Protein AF-A0A0F3GWK7-F1 (afdb_monomer_lite)

Foldseek 3Di:
DDPQPQAPWKFKWKWKAAQVPDIDGDQDPVNRCVRRVFPDFSDWDWDWDDDPVGIIMIMIMTGHD

Structure (mmCIF, N/CA/C/O backbone):
data_AF-A0A0F3GWK7-F1
#
_entry.id   AF-A0A0F3GWK7-F1
#
loop_
_atom_site.group_PDB
_atom_site.id
_atom_site.type_symbol
_atom_site.label_atom_id
_atom_site.label_alt_id
_atom_site.label_comp_id
_atom_site.label_asym_id
_atom_site.label_entity_id
_atom_site.label_seq_id
_atom_site.pdbx_PDB_ins_code
_atom_site.Cartn_x
_atom_site.Cartn_y
_atom_site.Cartn_z
_atom_site.occupancy
_atom_site.B_iso_or_equiv
_atom_site.auth_seq_id
_atom_site.auth_comp_id
_atom_site.auth_asym_id
_atom_site.auth_atom_id
_atom_site.pdbx_PDB_model_num
ATOM 1 N N . MET A 1 1 ? 8.182 -4.987 22.903 1.00 36.91 1 MET A N 1
ATOM 2 C CA . MET A 1 1 ? 7.880 -5.525 21.559 1.00 36.91 1 MET A CA 1
ATOM 3 C C . MET A 1 1 ? 6.526 -4.958 21.168 1.00 36.91 1 MET A C 1
ATOM 5 O O . MET A 1 1 ? 5.551 -5.275 21.832 1.00 36.91 1 MET A O 1
ATOM 9 N N . GLY A 1 2 ? 6.481 -3.995 20.245 1.00 43.50 2 GLY A N 1
ATOM 10 C CA . GLY A 1 2 ? 5.236 -3.320 19.873 1.00 43.50 2 GLY A CA 1
ATOM 11 C C . GLY A 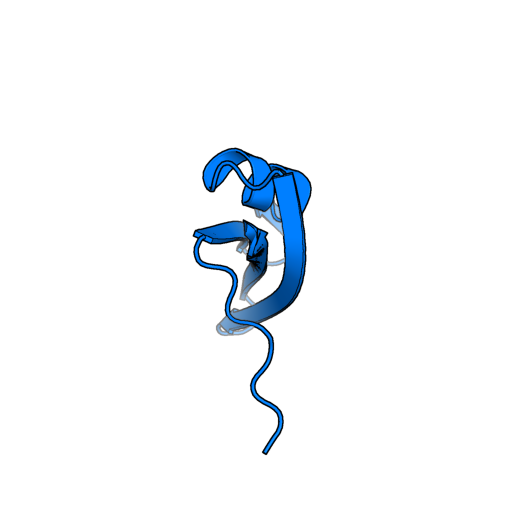1 2 ? 4.452 -4.170 18.883 1.00 43.50 2 GLY A C 1
ATOM 12 O O . GLY A 1 2 ? 4.751 -4.143 17.694 1.00 43.50 2 GLY A O 1
ATOM 13 N N . THR A 1 3 ? 3.481 -4.943 19.364 1.00 50.38 3 THR A N 1
ATOM 14 C CA . THR A 1 3 ? 2.487 -5.579 18.495 1.00 50.38 3 THR A CA 1
ATOM 15 C C . THR A 1 3 ? 1.577 -4.471 17.984 1.00 50.38 3 THR A C 1
ATOM 17 O O . THR A 1 3 ? 0.720 -3.990 18.722 1.00 50.38 3 THR A O 1
ATOM 20 N N . ALA A 1 4 ? 1.799 -4.007 16.752 1.00 52.94 4 ALA A N 1
ATOM 21 C CA . ALA A 1 4 ? 0.826 -3.149 16.088 1.00 52.94 4 ALA A CA 1
ATOM 22 C C . ALA A 1 4 ? -0.519 -3.901 16.072 1.00 52.94 4 ALA A C 1
ATOM 24 O O . ALA A 1 4 ? -0.518 -5.088 15.719 1.00 52.94 4 ALA A O 1
ATOM 25 N N . PRO A 1 5 ? -1.633 -3.275 16.495 1.00 55.06 5 PRO A N 1
ATOM 26 C CA . PRO A 1 5 ? -2.940 -3.919 16.505 1.00 55.06 5 PRO A CA 1
ATOM 27 C C . PRO A 1 5 ? -3.216 -4.473 15.109 1.00 55.06 5 PRO A C 1
ATOM 29 O O . PRO A 1 5 ? -3.374 -3.736 14.137 1.00 55.06 5 PRO A O 1
ATOM 32 N N . THR A 1 6 ? -3.183 -5.797 14.995 1.00 58.62 6 THR A N 1
ATOM 33 C CA . THR A 1 6 ? -3.422 -6.482 13.732 1.00 58.62 6 THR A CA 1
ATOM 34 C C . THR A 1 6 ? -4.931 -6.530 13.584 1.00 58.62 6 THR A C 1
ATOM 36 O O . THR A 1 6 ? -5.583 -7.442 14.085 1.00 58.62 6 THR A O 1
ATOM 39 N N . GLY A 1 7 ? -5.501 -5.472 13.005 1.00 63.34 7 GLY A N 1
ATOM 40 C CA . GLY A 1 7 ? -6.911 -5.464 12.633 1.00 63.34 7 GLY A CA 1
ATOM 41 C C . GLY A 1 7 ? -7.242 -6.746 11.864 1.00 63.34 7 GLY A C 1
ATOM 42 O O . GLY A 1 7 ? -6.447 -7.208 11.042 1.00 63.34 7 GLY A O 1
ATOM 43 N N . SER A 1 8 ? -8.375 -7.370 12.185 1.00 72.00 8 SER A N 1
ATOM 44 C CA . SER A 1 8 ? -8.751 -8.681 11.636 1.00 72.00 8 SER A CA 1
ATOM 45 C C . SER A 1 8 ? -8.949 -8.659 10.121 1.00 72.00 8 SER A C 1
ATOM 47 O O . SER A 1 8 ? -8.965 -9.714 9.487 1.00 72.00 8 SER A O 1
ATOM 49 N N . LYS A 1 9 ? -9.089 -7.466 9.541 1.00 81.81 9 LYS A N 1
ATOM 50 C CA . LYS A 1 9 ? -9.195 -7.243 8.109 1.00 81.81 9 LYS A CA 1
ATOM 51 C C . LYS A 1 9 ? -8.057 -6.352 7.632 1.00 81.81 9 LYS A C 1
ATOM 53 O O . LYS A 1 9 ? -7.684 -5.370 8.277 1.00 81.81 9 LYS A O 1
ATOM 58 N N . SER A 1 10 ? -7.531 -6.677 6.463 1.00 83.88 10 SER A N 1
ATOM 59 C CA . SER A 1 10 ? -6.489 -5.903 5.804 1.00 83.88 10 SER A CA 1
ATOM 60 C C . SER A 1 10 ? -6.842 -5.687 4.342 1.00 83.88 10 SER A C 1
ATOM 62 O O . SER A 1 10 ? -7.312 -6.592 3.657 1.00 83.88 10 SER A O 1
ATOM 64 N N . GLY A 1 11 ? -6.625 -4.461 3.881 1.00 85.56 11 GLY A N 1
ATOM 65 C CA . GLY A 1 11 ? -6.842 -4.038 2.507 1.00 85.56 11 GLY A CA 1
ATOM 66 C C . GLY A 1 11 ? -5.586 -3.417 1.938 1.00 85.56 11 GLY A C 1
ATOM 67 O O . GLY A 1 11 ? -4.756 -2.877 2.674 1.00 85.56 11 GLY A O 1
ATOM 68 N N . ARG A 1 12 ? -5.421 -3.496 0.620 1.00 88.12 12 ARG A N 1
ATOM 69 C CA . ARG A 1 12 ? -4.273 -2.893 -0.054 1.00 88.12 12 ARG A CA 1
ATOM 70 C C . ARG A 1 12 ? -4.701 -2.170 -1.320 1.00 88.12 12 ARG A C 1
ATOM 72 O O . ARG A 1 12 ? -5.479 -2.701 -2.101 1.00 88.12 12 ARG A O 1
ATOM 79 N N . ALA A 1 13 ? -4.137 -0.991 -1.537 1.00 90.69 13 ALA A N 1
ATOM 80 C CA . ALA A 1 13 ? -4.328 -0.203 -2.747 1.00 90.69 13 ALA A CA 1
ATOM 81 C C . ALA A 1 13 ? -2.959 0.141 -3.328 1.00 90.69 13 ALA A C 1
ATOM 83 O O . ALA A 1 13 ? -2.113 0.686 -2.621 1.00 90.69 13 ALA A O 1
ATOM 84 N N . CYS A 1 14 ? -2.715 -0.208 -4.589 1.00 88.06 14 CYS A N 1
ATOM 85 C CA . CYS A 1 14 ? -1.414 -0.045 -5.229 1.00 88.06 14 CYS A CA 1
ATOM 86 C C . CYS A 1 14 ? -1.505 0.862 -6.450 1.00 88.06 14 CYS A C 1
ATOM 88 O O . CYS A 1 14 ? -2.366 0.695 -7.312 1.00 88.06 14 CYS A O 1
ATOM 90 N N . ILE A 1 15 ? -0.541 1.769 -6.544 1.00 89.12 15 ILE A N 1
ATOM 91 C CA . ILE A 1 15 ? -0.240 2.548 -7.734 1.00 89.12 15 ILE A CA 1
ATOM 92 C C . ILE A 1 15 ? 0.999 1.966 -8.402 1.00 89.12 15 ILE A C 1
ATOM 94 O O . ILE A 1 15 ? 1.985 1.630 -7.741 1.00 89.12 15 ILE A O 1
ATOM 98 N N . HIS A 1 16 ? 0.933 1.848 -9.719 1.00 88.06 16 HIS A N 1
ATOM 99 C CA . HIS A 1 16 ? 2.015 1.373 -10.561 1.00 88.06 16 HIS A CA 1
ATOM 100 C C . HIS A 1 16 ? 2.429 2.503 -11.486 1.00 88.06 16 HIS A C 1
ATOM 102 O O . HIS A 1 16 ? 1.642 2.981 -12.294 1.00 88.06 16 HIS A O 1
ATOM 108 N N . SER A 1 17 ? 3.672 2.924 -11.378 1.00 86.94 17 SER A N 1
ATOM 109 C CA . SER A 1 17 ? 4.250 3.984 -12.177 1.00 86.94 17 SER A CA 1
ATOM 110 C C . SER A 1 17 ? 5.282 3.380 -13.119 1.00 86.94 17 SER A C 1
ATOM 112 O O . SER A 1 17 ? 6.290 2.810 -12.705 1.00 86.94 17 SER A O 1
ATOM 114 N N . PHE A 1 18 ? 5.008 3.496 -14.410 1.00 84.19 18 PHE A N 1
ATOM 115 C CA . PHE A 1 18 ? 5.855 3.050 -15.501 1.00 84.19 18 PHE A CA 1
ATOM 116 C C . PHE A 1 18 ? 6.580 4.251 -16.112 1.00 84.19 18 PHE A C 1
ATOM 118 O O . PHE A 1 18 ? 5.994 5.301 -16.386 1.00 84.19 18 PHE A O 1
ATOM 125 N N . PHE A 1 19 ? 7.883 4.088 -16.304 1.00 80.00 19 PHE A N 1
ATOM 126 C CA . PHE A 1 19 ? 8.834 5.062 -16.836 1.00 80.00 19 PHE A CA 1
ATOM 127 C C . PHE A 1 19 ? 8.817 6.435 -16.143 1.00 80.00 19 PHE A C 1
ATOM 129 O O . PHE A 1 19 ? 9.187 7.433 -16.750 1.00 80.00 19 PHE A O 1
ATOM 136 N N . GLY A 1 20 ? 8.351 6.511 -14.889 1.00 70.62 20 GLY A N 1
ATOM 137 C CA . GLY A 1 20 ? 8.206 7.774 -14.149 1.00 70.62 20 GLY A CA 1
ATOM 138 C C . GLY A 1 20 ? 7.221 8.779 -14.768 1.00 70.62 20 GLY A C 1
ATOM 139 O O . GLY A 1 20 ? 7.081 9.882 -14.251 1.00 70.62 20 GLY A O 1
ATOM 140 N N . ALA A 1 21 ? 6.538 8.403 -15.852 1.00 71.31 21 ALA A N 1
ATOM 141 C CA . ALA A 1 21 ? 5.667 9.274 -16.636 1.00 71.31 21 ALA A CA 1
ATOM 142 C C . ALA A 1 21 ? 4.207 8.812 -16.602 1.00 71.31 21 ALA A C 1
ATOM 144 O O . ALA A 1 21 ? 3.294 9.633 -16.651 1.00 71.31 21 ALA A O 1
ATOM 145 N N . ILE A 1 22 ? 3.979 7.500 -16.509 1.00 80.00 22 ILE A N 1
ATOM 146 C CA . ILE A 1 22 ? 2.644 6.912 -16.557 1.00 80.00 22 ILE A CA 1
ATOM 147 C C . ILE A 1 22 ? 2.367 6.244 -15.219 1.00 80.00 22 ILE A C 1
ATOM 149 O O . ILE A 1 22 ? 2.882 5.166 -14.942 1.00 80.00 22 ILE A O 1
ATOM 153 N N . SER A 1 23 ? 1.540 6.877 -14.396 1.00 82.06 23 SER A N 1
ATOM 154 C CA . SER A 1 23 ? 1.035 6.293 -13.153 1.00 82.06 23 SER A CA 1
ATOM 155 C C . SER A 1 23 ? -0.363 5.738 -13.388 1.00 82.06 23 SER A C 1
ATOM 157 O O . SER A 1 23 ? -1.248 6.456 -13.844 1.00 82.06 23 SER A O 1
ATOM 159 N N . ILE A 1 24 ? -0.548 4.456 -13.094 1.00 83.56 24 ILE A N 1
ATOM 160 C CA . ILE A 1 24 ? -1.781 3.707 -13.314 1.00 83.56 24 ILE A CA 1
ATOM 161 C C . ILE A 1 24 ? -2.178 3.025 -12.007 1.00 83.56 24 ILE A C 1
ATOM 163 O O . ILE A 1 24 ? -1.360 2.370 -11.356 1.00 83.56 24 ILE A O 1
ATOM 167 N N . GLY A 1 25 ? -3.450 3.157 -11.647 1.00 83.25 25 GLY A N 1
ATOM 168 C CA . GLY A 1 25 ? -4.029 2.570 -10.443 1.00 83.25 25 GLY A CA 1
ATOM 169 C C . GLY A 1 25 ? -4.412 3.619 -9.410 1.00 83.25 25 GLY A C 1
ATOM 170 O O . GLY A 1 25 ? -4.310 4.821 -9.648 1.00 83.25 25 GLY A O 1
ATOM 171 N N . ASP A 1 26 ? -4.846 3.138 -8.252 1.00 79.62 26 ASP A N 1
ATOM 172 C CA . ASP A 1 26 ? -5.299 3.967 -7.146 1.00 79.62 26 ASP A CA 1
ATOM 173 C C . ASP A 1 26 ? -4.642 3.446 -5.865 1.00 79.62 26 ASP A C 1
ATOM 175 O O . ASP A 1 26 ? -4.796 2.280 -5.502 1.00 79.62 26 ASP A O 1
ATOM 179 N N . GLY A 1 27 ? -3.822 4.287 -5.233 1.00 80.12 27 GLY A N 1
ATOM 180 C CA . GLY A 1 27 ? -3.067 3.960 -4.018 1.00 80.12 27 GLY A CA 1
ATOM 181 C C . GLY A 1 27 ? -3.705 4.516 -2.745 1.00 80.12 27 GLY A C 1
ATOM 182 O O . GLY A 1 27 ? -3.040 4.600 -1.709 1.00 80.12 27 GLY A O 1
ATOM 183 N N . SER A 1 28 ? -4.955 4.974 -2.826 1.00 84.69 28 SER A N 1
ATOM 184 C CA . SER A 1 28 ? -5.610 5.706 -1.747 1.00 84.69 28 SER A CA 1
ATOM 185 C C . SER A 1 28 ? -6.003 4.786 -0.593 1.00 84.69 28 SER A C 1
ATOM 187 O O . SER A 1 28 ? -6.453 3.658 -0.793 1.00 84.69 28 SER A O 1
ATOM 189 N N . ILE A 1 29 ? -5.901 5.306 0.635 1.00 83.12 29 ILE A N 1
ATOM 190 C CA . ILE A 1 29 ? -6.357 4.619 1.856 1.00 83.12 29 ILE A CA 1
ATOM 191 C C . ILE A 1 29 ? -7.845 4.262 1.722 1.00 83.12 29 ILE A C 1
ATOM 193 O O . ILE A 1 29 ? -8.250 3.182 2.126 1.00 83.12 29 ILE A O 1
ATOM 197 N N . GLU A 1 30 ? -8.654 5.133 1.109 1.00 86.19 30 GLU A N 1
ATOM 198 C CA . GLU A 1 30 ? -10.092 4.911 0.929 1.00 86.19 30 GLU A CA 1
ATOM 199 C C . GLU A 1 30 ? -10.409 3.710 0.034 1.00 86.19 30 GLU A C 1
ATOM 201 O O . GLU A 1 30 ? -11.260 2.894 0.383 1.00 86.19 30 GLU A O 1
ATOM 206 N N . THR A 1 31 ? -9.677 3.554 -1.069 1.00 87.31 31 THR A N 1
ATOM 207 C CA . THR A 1 31 ? -9.768 2.383 -1.949 1.00 87.31 31 THR A CA 1
ATOM 208 C C . THR A 1 31 ? -9.363 1.121 -1.194 1.00 87.31 31 THR A C 1
ATOM 210 O O . THR A 1 31 ? -10.088 0.132 -1.223 1.00 87.31 31 THR A O 1
ATOM 213 N N . ALA A 1 32 ? -8.266 1.180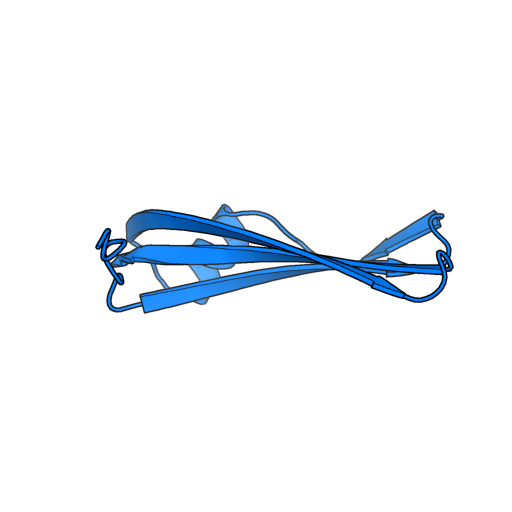 -0.433 1.00 86.50 32 ALA A N 1
ATOM 214 C CA . ALA A 1 32 ? -7.798 0.055 0.372 1.00 86.50 32 ALA A CA 1
ATOM 215 C C . ALA A 1 32 ? -8.814 -0.339 1.466 1.00 86.50 32 ALA A C 1
ATOM 217 O O . ALA A 1 32 ? -9.034 -1.522 1.715 1.00 86.50 32 ALA A O 1
ATOM 218 N N . MET A 1 33 ? -9.466 0.642 2.097 1.00 85.81 33 MET A N 1
ATOM 219 C CA . MET A 1 33 ? -10.519 0.422 3.093 1.00 85.81 33 MET A CA 1
ATOM 220 C C . MET A 1 33 ? -11.783 -0.172 2.477 1.00 85.81 33 MET A C 1
ATOM 222 O O . MET A 1 33 ? -12.347 -1.101 3.051 1.00 85.81 33 MET A O 1
ATOM 226 N N . LYS A 1 34 ? -12.230 0.359 1.331 1.00 87.50 34 LYS A N 1
ATOM 227 C CA . LYS A 1 34 ? -13.415 -0.127 0.609 1.00 87.50 34 LYS A CA 1
ATOM 228 C C . LYS A 1 34 ? -13.234 -1.567 0.144 1.00 87.50 34 LYS A C 1
ATOM 230 O O . LYS A 1 34 ? -14.149 -2.360 0.332 1.00 87.50 34 LYS A O 1
ATOM 235 N N . ASP A 1 35 ? -12.063 -1.899 -0.397 1.00 84.62 35 ASP A N 1
ATOM 236 C CA . ASP A 1 35 ? -11.738 -3.248 -0.877 1.00 84.62 35 ASP A CA 1
ATOM 237 C C . ASP A 1 35 ? -11.782 -4.283 0.261 1.00 84.62 35 ASP A C 1
ATOM 239 O O . ASP A 1 35 ? -12.336 -5.368 0.109 1.00 84.62 35 ASP A O 1
ATOM 243 N N . ALA A 1 36 ? -11.302 -3.905 1.451 1.00 82.62 36 ALA A N 1
ATOM 244 C CA . ALA A 1 36 ? -11.348 -4.751 2.644 1.00 82.62 36 ALA A CA 1
ATOM 245 C C . ALA A 1 36 ? -12.623 -4.608 3.495 1.00 82.62 36 ALA A C 1
ATOM 247 O O . ALA A 1 36 ? -12.773 -5.318 4.490 1.00 82.62 36 ALA A O 1
ATOM 248 N N . GLY A 1 37 ? -13.544 -3.704 3.149 1.00 84.56 37 GLY A N 1
ATOM 249 C CA . GLY A 1 37 ? -14.747 -3.437 3.943 1.00 84.56 37 GLY A CA 1
ATOM 250 C C . GLY A 1 37 ? -14.444 -3.040 5.395 1.00 84.56 37 GLY A C 1
ATOM 251 O O . GLY A 1 37 ? -15.085 -3.556 6.320 1.00 84.56 37 GLY A O 1
ATOM 252 N N . LEU A 1 38 ? -13.440 -2.178 5.587 1.00 83.44 38 LEU A N 1
ATOM 253 C CA . LEU A 1 38 ? -13.048 -1.636 6.891 1.00 83.44 38 LEU A CA 1
ATOM 254 C C . LEU A 1 38 ? -13.970 -0.484 7.294 1.00 83.44 38 LEU A C 1
ATOM 256 O O . LEU A 1 38 ? -14.242 0.409 6.489 1.00 83.44 38 LEU A O 1
ATOM 260 N N . LYS A 1 39 ? -14.409 -0.468 8.551 1.00 81.69 39 LYS A N 1
ATOM 261 C CA . LYS A 1 39 ? -15.091 0.679 9.168 1.00 81.69 39 LYS A CA 1
ATOM 262 C C . LYS A 1 39 ? -14.111 1.616 9.866 1.00 81.69 39 LYS A C 1
ATOM 264 O O . LYS A 1 39 ? -14.379 2.814 9.938 1.00 81.69 39 LYS A O 1
ATOM 269 N N . GLY A 1 40 ? -12.991 1.088 10.355 1.00 79.31 40 GLY A N 1
ATOM 270 C CA . GLY A 1 40 ? -11.939 1.863 11.008 1.00 79.31 40 GLY A CA 1
ATOM 271 C C . GLY A 1 40 ? -10.545 1.396 10.604 1.00 79.31 40 GLY A C 1
ATOM 272 O O . GLY A 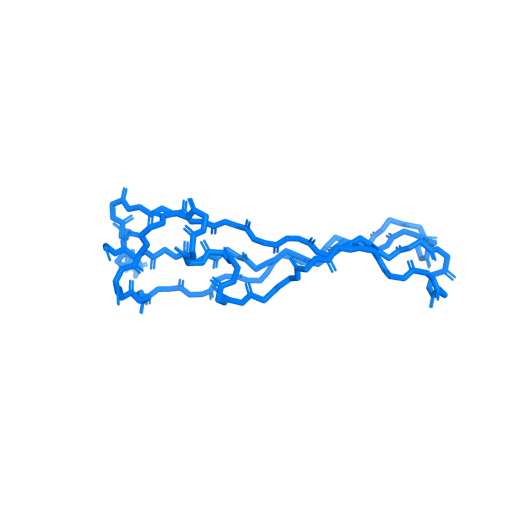1 40 ? -10.300 0.202 10.443 1.00 79.31 40 GLY A O 1
ATOM 273 N N . VAL A 1 41 ? -9.614 2.339 10.444 1.00 83.19 41 VAL A N 1
ATOM 274 C CA . VAL A 1 41 ? -8.200 2.035 10.178 1.00 83.19 41 VAL A CA 1
ATOM 275 C C . VAL A 1 41 ? -7.418 2.119 11.475 1.00 83.19 41 VAL A C 1
ATOM 277 O O . VAL A 1 41 ? -7.331 3.186 12.079 1.00 83.19 41 VAL A O 1
ATOM 280 N N . TYR A 1 42 ? -6.798 1.010 11.867 1.00 85.44 42 TYR A N 1
ATOM 281 C CA . TYR A 1 42 ? -5.875 0.964 13.000 1.00 85.44 42 TYR A CA 1
ATOM 282 C C . TYR A 1 42 ? -4.443 1.248 12.575 1.00 85.44 42 TYR A C 1
ATOM 284 O O . TYR A 1 42 ? -3.674 1.860 13.312 1.00 85.44 42 TYR A O 1
ATOM 292 N N . THR A 1 43 ? -4.043 0.756 11.405 1.00 83.12 43 THR A N 1
ATOM 293 C CA . THR A 1 43 ? -2.661 0.860 10.938 1.00 83.12 43 THR A CA 1
ATOM 294 C C . THR A 1 43 ? -2.623 1.130 9.447 1.00 83.12 43 THR A C 1
ATOM 296 O O . THR A 1 43 ? -3.362 0.524 8.675 1.00 83.12 43 THR A O 1
ATOM 299 N N . ILE A 1 44 ? -1.729 2.037 9.054 1.00 85.94 44 ILE A N 1
ATOM 300 C CA . ILE A 1 44 ? -1.441 2.363 7.661 1.00 85.94 44 ILE A CA 1
ATOM 301 C C . ILE A 1 44 ? 0.029 2.041 7.418 1.00 85.94 44 ILE A C 1
ATOM 303 O O . ILE A 1 44 ? 0.912 2.667 8.002 1.00 85.94 44 ILE A O 1
ATOM 307 N N . ASN A 1 45 ? 0.283 1.079 6.543 1.00 86.38 45 ASN A N 1
ATOM 308 C CA . ASN A 1 45 ? 1.600 0.752 6.023 1.00 86.38 45 ASN A CA 1
ATOM 309 C C . ASN A 1 45 ? 1.726 1.259 4.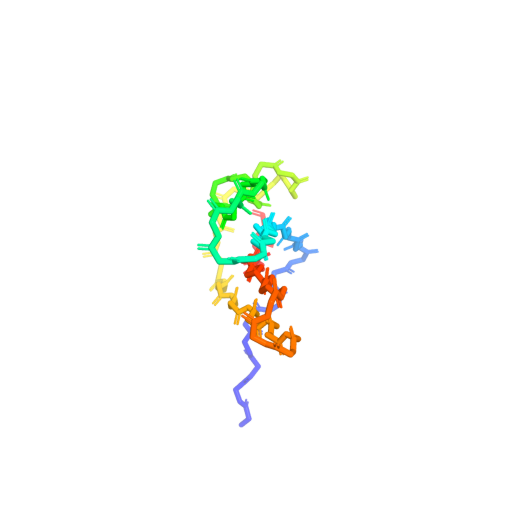586 1.00 86.38 45 ASN A C 1
ATOM 311 O O . ASN A 1 45 ? 0.769 1.238 3.814 1.00 86.38 45 ASN A O 1
ATOM 315 N N . LYS A 1 46 ? 2.921 1.716 4.219 1.00 86.00 46 LYS A N 1
ATOM 316 C CA . LYS A 1 46 ? 3.242 2.134 2.853 1.00 86.00 46 LYS A CA 1
ATOM 317 C C . LYS A 1 46 ? 4.430 1.326 2.361 1.00 86.00 46 LYS A C 1
ATOM 319 O O . LYS A 1 46 ? 5.510 1.399 2.939 1.00 86.00 46 LYS A O 1
ATOM 324 N N . GLU A 1 47 ? 4.222 0.573 1.296 1.00 87.69 47 GLU A N 1
ATOM 325 C CA . GLU A 1 47 ? 5.258 -0.175 0.599 1.00 87.69 47 GLU A CA 1
ATOM 326 C C . GLU A 1 47 ? 5.615 0.542 -0.699 1.00 87.69 47 GLU A C 1
ATOM 328 O O . GLU A 1 47 ? 4.804 0.613 -1.620 1.00 87.69 47 GLU A O 1
ATOM 333 N N . ASN A 1 48 ? 6.851 1.029 -0.794 1.00 86.12 48 ASN A N 1
ATOM 334 C CA . ASN A 1 48 ? 7.413 1.518 -2.047 1.00 86.12 48 ASN A CA 1
ATOM 335 C C . ASN A 1 48 ? 8.399 0.493 -2.592 1.00 86.12 48 ASN A C 1
ATOM 337 O O . ASN A 1 48 ? 9.434 0.214 -1.993 1.00 86.12 48 ASN A O 1
ATOM 341 N N . LEU A 1 49 ? 8.086 -0.029 -3.767 1.00 87.25 49 LEU A N 1
ATOM 342 C CA . LEU A 1 49 ? 8.987 -0.818 -4.579 1.00 87.25 49 LEU A CA 1
ATOM 343 C C . LEU A 1 49 ? 9.489 0.070 -5.719 1.00 87.25 49 LEU A C 1
ATOM 345 O O . LEU A 1 49 ? 8.693 0.657 -6.445 1.00 87.25 49 LEU A O 1
ATOM 349 N N . SER A 1 50 ? 10.800 0.163 -5.898 1.00 85.94 50 SER A N 1
ATOM 350 C CA . SER A 1 50 ? 11.399 0.822 -7.059 1.00 85.94 50 SER A CA 1
ATOM 351 C C . SER A 1 50 ? 12.317 -0.170 -7.748 1.00 85.94 50 SER A C 1
ATOM 353 O O . SER A 1 50 ? 13.264 -0.671 -7.145 1.00 85.94 50 SER A O 1
ATOM 355 N N . VAL A 1 51 ? 12.003 -0.490 -8.997 1.00 83.62 51 VAL A N 1
ATOM 356 C CA . VAL A 1 51 ? 12.751 -1.424 -9.832 1.00 83.62 51 VAL A CA 1
ATOM 357 C C . VAL A 1 51 ? 13.403 -0.626 -10.951 1.00 83.62 51 VAL A C 1
ATOM 359 O O . VAL A 1 51 ? 12.727 -0.048 -11.803 1.00 83.62 51 VAL A O 1
ATOM 362 N N . LEU A 1 52 ? 14.740 -0.596 -10.934 1.00 78.62 52 LEU A N 1
ATOM 363 C CA . LEU A 1 52 ? 15.585 -0.033 -11.995 1.00 78.62 52 LEU A CA 1
ATOM 364 C C . LEU A 1 52 ? 15.267 1.429 -12.377 1.00 78.62 52 LEU A C 1
ATOM 366 O O . LEU A 1 52 ? 15.536 1.836 -13.502 1.00 78.62 52 LEU A O 1
ATOM 370 N N . GLY A 1 53 ? 14.652 2.211 -11.479 1.00 70.62 53 GLY A N 1
ATOM 371 C CA . GLY A 1 53 ? 14.265 3.613 -11.719 1.00 70.62 53 GLY A CA 1
ATOM 372 C C . GLY A 1 53 ? 13.205 3.825 -12.812 1.00 70.62 53 GLY A C 1
ATOM 373 O O . GLY A 1 53 ? 12.747 4.944 -13.014 1.00 70.62 53 GLY A O 1
ATOM 374 N N . THR A 1 54 ? 12.800 2.761 -13.501 1.00 77.69 54 THR A N 1
ATOM 375 C CA . THR A 1 54 ? 11.856 2.770 -14.624 1.00 77.69 54 THR A CA 1
ATOM 376 C C . THR A 1 54 ? 10.499 2.225 -14.221 1.00 77.69 54 THR A C 1
ATOM 378 O O . THR A 1 54 ? 9.504 2.580 -14.836 1.00 77.69 54 THR A O 1
ATOM 381 N N . TYR A 1 55 ? 10.418 1.403 -13.181 1.00 83.81 55 TYR A N 1
ATOM 382 C CA . TYR A 1 55 ? 9.150 0.935 -12.646 1.00 83.81 55 TYR A CA 1
ATOM 383 C C . TYR A 1 55 ? 9.110 1.180 -11.148 1.00 83.81 55 TYR A C 1
ATOM 385 O O . TYR A 1 55 ? 9.904 0.625 -10.392 1.00 83.81 55 TYR A O 1
ATOM 393 N N . THR A 1 56 ? 8.171 2.000 -10.706 1.00 86.44 56 THR A N 1
ATOM 394 C CA . THR A 1 56 ? 7.899 2.205 -9.289 1.00 86.44 56 THR A CA 1
ATOM 395 C C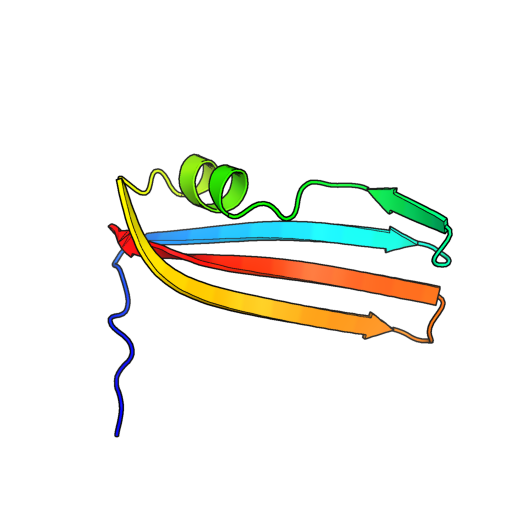 . THR A 1 56 ? 6.505 1.689 -8.974 1.00 86.44 56 THR A C 1
ATOM 397 O O . THR A 1 56 ? 5.574 1.808 -9.761 1.00 86.44 56 THR A O 1
ATOM 400 N N . ARG A 1 57 ? 6.348 1.052 -7.822 1.00 88.88 57 ARG A N 1
ATOM 401 C CA . ARG A 1 57 ? 5.064 0.596 -7.308 1.00 88.88 57 ARG A CA 1
ATOM 402 C C . ARG A 1 57 ? 4.936 1.084 -5.885 1.00 88.88 57 ARG A C 1
ATOM 404 O O . ARG A 1 57 ? 5.782 0.777 -5.053 1.00 88.88 57 ARG A O 1
ATOM 411 N N . GLN A 1 58 ? 3.866 1.803 -5.608 1.00 89.75 58 GLN A N 1
ATOM 412 C CA . GLN A 1 58 ? 3.585 2.349 -4.295 1.00 89.75 58 GLN A CA 1
ATOM 413 C C . GLN A 1 58 ? 2.254 1.791 -3.809 1.00 89.75 58 GLN A C 1
ATOM 415 O O . GLN A 1 58 ? 1.207 2.069 -4.385 1.00 89.75 58 GLN A O 1
ATOM 420 N N . CYS A 1 59 ? 2.307 0.970 -2.769 1.00 89.75 59 CYS A N 1
ATOM 421 C CA . CYS A 1 59 ? 1.159 0.308 -2.176 1.00 89.75 59 CYS A CA 1
ATOM 422 C C . CYS A 1 59 ? 0.876 0.874 -0.788 1.00 89.75 59 CYS A C 1
ATOM 424 O O . CYS A 1 59 ? 1.769 0.998 0.045 1.00 89.75 59 CYS A O 1
ATOM 426 N N . THR A 1 60 ? -0.387 1.165 -0.526 1.00 90.12 60 THR A N 1
ATOM 427 C CA . THR A 1 60 ? -0.905 1.510 0.790 1.00 90.12 60 THR A CA 1
ATOM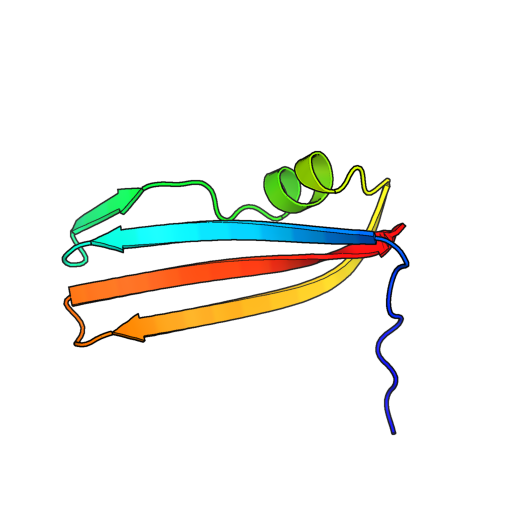 428 C C . THR A 1 60 ? -1.616 0.285 1.343 1.00 90.12 60 THR A C 1
ATOM 430 O O . THR A 1 60 ? -2.635 -0.138 0.799 1.00 90.12 60 THR A O 1
ATOM 433 N N . LEU A 1 61 ? -1.072 -0.296 2.407 1.00 88.38 61 LEU A N 1
ATOM 434 C CA . LEU A 1 61 ? -1.718 -1.336 3.197 1.00 88.38 61 LEU A CA 1
ATOM 435 C C . LEU A 1 61 ? -2.446 -0.684 4.366 1.00 88.38 61 LEU A C 1
ATOM 437 O O . LEU A 1 61 ? -1.863 0.087 5.123 1.00 88.38 61 LEU A O 1
ATOM 441 N N . VAL A 1 62 ? -3.712 -1.023 4.535 1.00 89.19 62 VAL A N 1
ATOM 442 C CA . VAL A 1 62 ? -4.516 -0.611 5.681 1.00 89.19 62 VAL A CA 1
ATOM 443 C C . VAL A 1 62 ? -4.944 -1.847 6.441 1.00 89.19 62 VAL A C 1
ATOM 445 O O . VAL A 1 62 ? -5.321 -2.855 5.847 1.00 89.19 62 VAL A O 1
ATOM 448 N N . THR A 1 63 ? -4.894 -1.764 7.760 1.00 87.00 63 THR A N 1
ATOM 449 C CA . THR A 1 63 ? -5.336 -2.840 8.641 1.00 87.00 63 THR A CA 1
ATOM 450 C C . THR A 1 63 ? -6.334 -2.263 9.631 1.00 87.00 63 THR A C 1
ATOM 452 O O . THR A 1 63 ? -6.091 -1.204 10.218 1.00 87.00 63 THR A O 1
ATOM 455 N N . GLY A 1 64 ? -7.472 -2.932 9.772 1.00 85.31 64 GLY A N 1
ATOM 456 C CA . GLY A 1 64 ? -8.694 -2.386 10.350 1.00 85.31 64 GLY A CA 1
ATOM 457 C C . GLY A 1 64 ? -9.658 -3.462 10.846 1.00 85.31 64 GLY A C 1
ATOM 458 O O . GLY A 1 64 ? -9.361 -4.659 10.777 1.00 85.31 64 GLY A O 1
ATOM 459 N N . ASP A 1 65 ? -10.838 -3.028 11.282 1.00 80.69 65 ASP A N 1
ATOM 460 C CA . ASP A 1 65 ? -12.032 -3.872 11.445 1.00 80.69 65 ASP A CA 1
ATOM 461 C C . ASP A 1 65 ? -13.229 -3.313 10.659 1.00 80.69 65 ASP A C 1
ATOM 463 O O . ASP A 1 65 ? -13.295 -2.071 10.485 1.00 80.69 65 ASP A O 1
#

pLDDT: mean 80.52, std 11.32, range [36.91, 90.69]

InterPro domains:
  IPR025113 TRL-like protein family [PF13146] (4-65)

Secondary structure (DSSP, 8-state):
-------SEEEEEEEEEETTTEEEE---HHHHHHHHT-SSEEEEEEEEEEETTTEEEEEEEEEE-

Organism: NCBI:txid29290

Radius of gyration: 13.27 Å; chains: 1; bounding box: 31×18×38 Å

Sequence (65 aa):
MGTAPTGSKSGRACIHSFFGAISIGDGSIETAMKDAGLKGVYTINKENLSVLGTYTRQCTLVTGD